Protein AF-A0A7W0U826-F1 (afdb_monomer)

Nearest PDB structures (foldseek):
  8brn-assembly1_C  TM=7.638E-01  e=1.922E-06  Phaseolus vulgaris
  1qhw-assembly1_A  TM=7.238E-01  e=4.971E-06  Rattus norvegicus
  1qfc-assembly1_A  TM=7.670E-01  e=2.929E-05  Rattus norvegicus
  7ov3-assembly1_A  TM=7.134E-01  e=6.265E-05  Sus scrofa
  2xmo-assembly2_B  TM=6.456E-01  e=5.399E-04  Listeria monocytogenes

Secondary structure (DSSP, 8-state):
--TTTTT------TGGGGSGGGHHHHHHHGGGG--TTT--EEEEETTEEEEE----TTTTT-SSTTSHHHHHHHHHHHHHTTTSEEEEE-SS-SS---SSS---GGGHHHHHHHHHTT--EEEE-SSSS-EE-S-B-TTS-B-TTSBEEEESS-----------

Radius of gyration: 15.29 Å; Cα contacts (8 Å, |Δi|>4): 324; chains: 1; bounding box: 44×39×39 Å

pLDDT: mean 87.85, std 13.75, range [33.75, 98.44]

Foldseek 3Di:
DDPCLVPDQDADDPVCVVDPLSVVVCVSNPCSLPDSLASWDWDDDDQEIETHHHLPQVSNVAQDPPGPRLVVLLVSLVVCLQGGAYEYEHAAACADPDDPPGHDVRNLSVQQSCFVSQHFEYEYEPRPDWDWDAFAHSVRDHDNSHYIYIYPDDDGDDDPNPDD

Structure (mmCIF, N/CA/C/O backbone):
data_AF-A0A7W0U826-F1
#
_entry.id   AF-A0A7W0U826-F1
#
loop_
_atom_site.group_PDB
_atom_site.id
_atom_site.type_symbol
_atom_site.label_atom_id
_atom_site.label_alt_id
_atom_site.label_comp_id
_atom_site.label_asym_id
_atom_site.label_entity_id
_atom_site.label_seq_id
_atom_site.pdbx_PDB_ins_code
_atom_site.Cartn_x
_atom_site.Cartn_y
_atom_site.Cartn_z
_atom_site.occupancy
_atom_site.B_iso_or_equiv
_atom_site.auth_seq_id
_atom_site.auth_comp_id
_atom_site.auth_asym_id
_atom_site.auth_atom_id
_atom_site.pdbx_PDB_model_num
ATOM 1 N N . MET A 1 1 ? 0.901 -26.536 -9.507 1.00 64.94 1 MET A N 1
ATOM 2 C CA . MET A 1 1 ? 0.534 -25.276 -8.808 1.00 64.94 1 MET A CA 1
ATOM 3 C C . MET A 1 1 ? 0.643 -25.512 -7.307 1.00 64.94 1 MET A C 1
ATOM 5 O O . MET A 1 1 ? 0.275 -26.595 -6.874 1.00 64.94 1 MET A O 1
ATOM 9 N N . GLY A 1 2 ? 1.187 -24.563 -6.537 1.00 79.12 2 GLY A N 1
ATOM 10 C CA . GLY A 1 2 ? 1.516 -24.778 -5.118 1.00 79.12 2 GLY A CA 1
ATOM 11 C C . GLY A 1 2 ? 0.296 -24.939 -4.198 1.00 79.12 2 GLY A C 1
ATOM 12 O O . GLY A 1 2 ? -0.714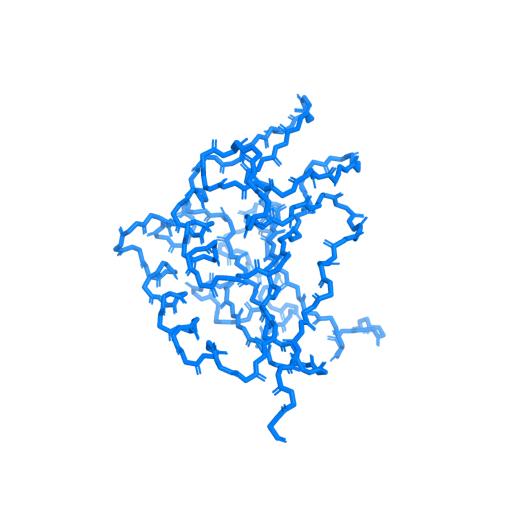 -24.260 -4.389 1.00 79.12 2 GLY A O 1
ATOM 13 N N . ARG A 1 3 ? 0.424 -25.794 -3.169 1.00 87.25 3 ARG A N 1
ATOM 14 C CA . ARG A 1 3 ? -0.639 -26.186 -2.213 1.00 87.25 3 ARG A CA 1
ATOM 15 C C . ARG A 1 3 ? -1.364 -25.007 -1.552 1.00 87.25 3 ARG A C 1
ATOM 17 O O . ARG A 1 3 ? -2.544 -25.112 -1.247 1.00 87.25 3 ARG A O 1
ATOM 24 N N . PHE A 1 4 ? -0.678 -23.883 -1.362 1.00 87.94 4 PHE A N 1
ATOM 25 C CA . PHE A 1 4 ? -1.198 -22.727 -0.627 1.00 87.94 4 PHE A CA 1
ATOM 26 C C . PHE A 1 4 ? -1.670 -21.571 -1.518 1.00 87.94 4 PHE A C 1
ATOM 28 O O . PHE A 1 4 ? -2.147 -20.557 -1.015 1.00 87.94 4 PHE A O 1
ATOM 35 N N . ARG A 1 5 ? -1.605 -21.711 -2.849 1.00 83.94 5 ARG A N 1
ATOM 36 C CA . ARG A 1 5 ? -1.921 -20.615 -3.785 1.00 83.94 5 ARG A CA 1
ATOM 37 C C . ARG A 1 5 ? -3.326 -20.031 -3.587 1.00 83.94 5 ARG A C 1
ATOM 39 O O . ARG A 1 5 ? -3.519 -18.837 -3.795 1.00 83.94 5 ARG A O 1
ATOM 46 N N . SER A 1 6 ? -4.301 -20.850 -3.190 1.00 87.75 6 SER A N 1
ATOM 47 C CA . SER A 1 6 ? -5.690 -20.430 -2.945 1.00 87.75 6 SER A CA 1
ATOM 48 C C . SER A 1 6 ? -5.867 -19.557 -1.699 1.00 87.75 6 SER A C 1
ATOM 50 O O . SER A 1 6 ? -6.877 -18.859 -1.592 1.00 87.75 6 SER A O 1
ATOM 52 N N . ILE A 1 7 ? -4.892 -19.541 -0.791 1.00 89.75 7 ILE A N 1
ATOM 53 C CA . ILE A 1 7 ? -4.907 -18.719 0.425 1.00 89.75 7 ILE A CA 1
ATOM 54 C C . ILE A 1 7 ? -3.845 -17.611 0.397 1.00 89.75 7 ILE A C 1
ATOM 56 O O . ILE A 1 7 ? -4.018 -16.599 1.062 1.00 89.75 7 ILE A O 1
ATOM 60 N N . THR A 1 8 ? -2.830 -17.695 -0.470 1.00 92.69 8 THR A N 1
ATOM 61 C CA . THR A 1 8 ? -1.800 -16.652 -0.624 1.00 92.69 8 THR A CA 1
ATOM 62 C C . THR A 1 8 ? -2.367 -15.339 -1.164 1.00 92.69 8 THR A C 1
ATOM 64 O O . THR A 1 8 ? -2.993 -15.324 -2.224 1.00 92.69 8 THR A O 1
ATOM 67 N N . ARG A 1 9 ? -2.126 -14.226 -0.475 1.00 94.88 9 ARG A N 1
ATOM 68 C CA . ARG A 1 9 ? -2.424 -12.863 -0.936 1.00 94.88 9 ARG A CA 1
ATOM 69 C C . ARG A 1 9 ? -1.083 -12.135 -1.099 1.00 94.88 9 ARG A C 1
ATOM 71 O O . ARG A 1 9 ? -0.517 -11.709 -0.101 1.00 94.88 9 ARG A O 1
ATOM 78 N N . PRO A 1 10 ? -0.492 -12.136 -2.307 1.00 96.25 10 PRO A N 1
ATOM 79 C CA . PRO A 1 10 ? 0.863 -11.637 -2.506 1.00 96.25 10 PRO A CA 1
ATOM 80 C C . PRO A 1 10 ? 0.880 -10.126 -2.752 1.00 96.25 10 PRO A C 1
ATOM 82 O O . PRO A 1 10 ? -0.103 -9.568 -3.233 1.00 96.25 10 PRO A O 1
ATOM 85 N N . THR A 1 11 ? 2.041 -9.508 -2.560 1.00 97.19 11 THR A N 1
ATOM 86 C CA . THR A 1 11 ? 2.354 -8.143 -3.009 1.00 97.19 11 THR A CA 1
ATOM 87 C C . THR A 1 11 ? 3.652 -8.181 -3.822 1.00 97.19 11 THR A C 1
ATOM 89 O O . THR A 1 11 ? 4.526 -8.972 -3.466 1.00 97.19 11 THR A O 1
ATOM 92 N N . PRO A 1 12 ? 3.795 -7.425 -4.925 1.00 97.25 12 PRO A N 1
ATOM 93 C CA . PRO A 1 12 ? 5.004 -7.488 -5.743 1.00 97.25 12 PRO A CA 1
ATOM 94 C C . PRO A 1 12 ? 6.157 -6.685 -5.119 1.00 97.25 12 PRO A C 1
ATOM 96 O O . PRO A 1 12 ? 5.957 -5.583 -4.600 1.00 97.25 12 PRO A O 1
ATOM 99 N N . GLY A 1 13 ? 7.367 -7.223 -5.213 1.00 96.31 13 GLY A N 1
ATOM 100 C CA . GLY A 1 13 ? 8.645 -6.578 -4.932 1.00 96.31 13 GLY A CA 1
ATOM 101 C C . GLY A 1 13 ? 9.392 -6.161 -6.191 1.00 96.31 13 GLY A C 1
ATOM 102 O O . GLY A 1 13 ? 8.837 -6.191 -7.288 1.00 96.31 13 GLY A O 1
ATOM 103 N N . ASN A 1 14 ? 10.631 -5.694 -6.031 1.00 95.88 14 ASN A N 1
ATOM 104 C CA . ASN A 1 14 ? 11.455 -5.235 -7.156 1.00 95.88 14 ASN A CA 1
ATOM 105 C C . ASN A 1 14 ? 11.847 -6.396 -8.081 1.00 95.88 14 ASN A C 1
ATOM 107 O O . ASN A 1 14 ? 11.815 -6.229 -9.297 1.00 95.88 14 ASN A O 1
ATOM 111 N N . HIS A 1 15 ? 12.126 -7.580 -7.527 1.00 96.62 15 HIS A N 1
ATOM 112 C CA . HIS A 1 15 ? 12.522 -8.753 -8.314 1.00 96.62 15 HIS A CA 1
ATOM 113 C C . HIS A 1 15 ? 11.426 -9.239 -9.269 1.00 96.62 15 HIS A C 1
ATOM 115 O O . HIS A 1 15 ? 11.721 -9.732 -10.354 1.00 96.62 15 HIS A O 1
ATOM 121 N N . GLU A 1 16 ? 10.145 -9.039 -8.942 1.00 95.88 16 GLU A N 1
ATOM 122 C CA . GLU A 1 16 ? 9.069 -9.332 -9.893 1.00 95.88 16 GLU A CA 1
ATOM 123 C C . GLU A 1 16 ? 9.186 -8.490 -11.175 1.00 95.88 16 GLU A C 1
ATOM 125 O O . GLU A 1 16 ? 8.893 -8.986 -12.268 1.00 95.88 16 GLU A O 1
ATOM 130 N N . TYR A 1 17 ? 9.638 -7.240 -11.052 1.00 96.44 17 TYR A N 1
ATOM 131 C CA . TYR A 1 17 ? 9.762 -6.275 -12.147 1.00 96.44 17 TYR A CA 1
ATOM 132 C C . TYR A 1 17 ? 11.086 -6.357 -12.919 1.00 96.44 17 TYR A C 1
ATOM 134 O O . TYR A 1 17 ? 11.226 -5.691 -13.942 1.00 96.44 17 TYR A O 1
ATOM 142 N N . GLU A 1 18 ? 12.002 -7.255 -12.545 1.00 95.69 18 GLU A N 1
ATOM 143 C CA . GLU A 1 18 ? 13.120 -7.661 -13.419 1.00 95.69 18 GLU A CA 1
ATOM 144 C C . GLU A 1 18 ? 12.619 -8.356 -14.698 1.00 95.69 18 GLU A C 1
ATOM 146 O O . GLU A 1 18 ? 13.343 -8.503 -15.682 1.00 95.69 18 GLU A O 1
ATOM 151 N N . THR A 1 19 ? 11.339 -8.744 -14.711 1.00 93.56 19 THR A N 1
ATOM 152 C CA . THR A 1 19 ? 10.604 -9.108 -15.920 1.00 93.56 19 THR A CA 1
ATOM 153 C C . THR A 1 19 ? 9.638 -7.998 -16.318 1.00 93.56 19 THR A C 1
ATOM 155 O O . THR A 1 19 ? 8.951 -7.424 -15.471 1.00 93.56 19 THR A O 1
ATOM 158 N N . SER A 1 20 ? 9.526 -7.732 -17.625 1.00 93.31 20 SER A N 1
AT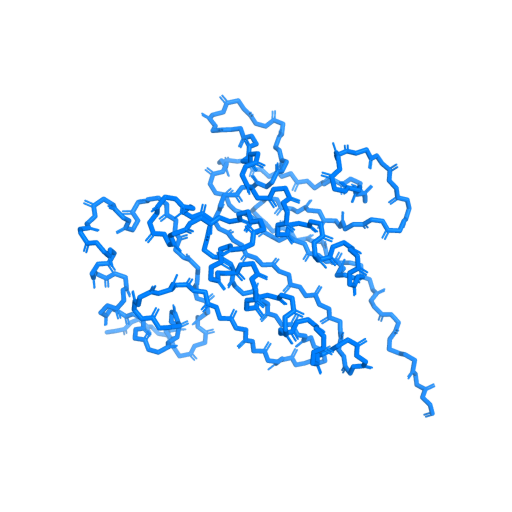OM 159 C CA . SER A 1 20 ? 8.651 -6.677 -18.153 1.00 93.31 20 SER A CA 1
ATOM 160 C C . SER A 1 20 ? 7.227 -6.785 -17.591 1.00 93.31 20 SER A C 1
ATOM 162 O O . SER A 1 20 ? 6.550 -7.810 -17.744 1.00 93.31 20 SER A O 1
ATOM 164 N N . GLY A 1 21 ? 6.797 -5.730 -16.893 1.00 92.56 21 GLY A N 1
ATOM 165 C CA . GLY A 1 21 ? 5.470 -5.624 -16.288 1.00 92.56 21 GLY A CA 1
ATOM 166 C C . GLY A 1 21 ? 5.148 -6.716 -15.266 1.00 92.56 21 GLY A C 1
ATOM 167 O O . GLY A 1 21 ? 3.974 -7.056 -15.108 1.00 92.56 21 GLY A O 1
ATOM 168 N N . ALA A 1 22 ? 6.160 -7.315 -14.630 1.00 96.19 22 ALA A N 1
ATOM 169 C CA . ALA A 1 22 ? 6.008 -8.431 -13.699 1.00 96.19 22 ALA A CA 1
ATOM 170 C C . ALA A 1 22 ? 5.171 -9.590 -14.275 1.00 96.19 22 ALA A C 1
ATOM 172 O O . ALA A 1 22 ? 4.316 -10.191 -13.611 1.00 96.19 22 ALA A O 1
ATOM 173 N N . ALA A 1 23 ? 5.379 -9.903 -15.560 1.00 95.12 23 ALA A N 1
ATOM 174 C CA . ALA A 1 23 ? 4.524 -10.817 -16.313 1.00 95.12 23 ALA A CA 1
ATOM 175 C C . ALA A 1 23 ? 4.381 -12.199 -15.652 1.00 95.12 23 ALA A C 1
ATOM 177 O O . ALA A 1 23 ? 3.275 -12.758 -15.638 1.00 95.12 23 ALA A O 1
ATOM 178 N N . GLY A 1 24 ? 5.474 -12.730 -15.090 1.00 94.75 24 GLY A N 1
ATOM 179 C CA . GLY A 1 24 ? 5.500 -14.010 -14.380 1.00 94.75 24 GLY A CA 1
ATOM 180 C C . GLY A 1 24 ? 4.630 -14.003 -13.122 1.00 94.75 24 GLY A C 1
ATOM 181 O O . GLY A 1 24 ? 3.773 -14.876 -12.968 1.00 94.75 24 GLY A O 1
ATOM 182 N N . TYR A 1 25 ? 4.779 -12.972 -12.288 1.00 95.38 25 TYR A N 1
ATOM 183 C CA . TYR A 1 25 ? 3.993 -12.754 -11.072 1.00 95.38 25 TYR A CA 1
ATOM 184 C C . TYR A 1 25 ? 2.491 -12.717 -11.367 1.00 95.38 25 TYR A C 1
ATOM 186 O O . TYR A 1 25 ? 1.717 -13.513 -10.826 1.00 95.38 25 TYR A O 1
ATOM 194 N N . PHE A 1 26 ? 2.071 -11.872 -12.311 1.00 95.75 26 PHE A N 1
ATOM 195 C CA . PHE A 1 26 ? 0.657 -11.745 -12.653 1.00 95.75 26 PHE A CA 1
ATOM 196 C C . PHE A 1 26 ? 0.094 -12.981 -13.360 1.00 95.75 26 PHE A C 1
ATOM 198 O O . PHE A 1 26 ? -1.089 -13.288 -13.216 1.00 95.75 26 PHE A O 1
ATOM 205 N N . ARG A 1 27 ? 0.904 -13.710 -14.140 1.00 94.81 27 ARG A N 1
ATOM 206 C CA . ARG A 1 27 ? 0.493 -14.995 -14.732 1.00 94.81 27 ARG A CA 1
ATOM 207 C C . ARG A 1 27 ? 0.277 -16.050 -13.647 1.00 94.81 27 ARG A C 1
ATOM 209 O O . ARG A 1 27 ? -0.696 -16.796 -13.714 1.00 94.81 27 ARG A O 1
ATOM 216 N N . TYR A 1 28 ? 1.155 -16.103 -12.649 1.00 93.94 28 TYR A N 1
ATOM 217 C CA . TYR A 1 28 ? 1.068 -17.095 -11.586 1.00 93.94 28 TYR A CA 1
ATOM 218 C C . TYR A 1 28 ? -0.055 -16.792 -10.591 1.00 93.94 28 TYR A C 1
ATOM 220 O O . TYR A 1 28 ? -0.830 -17.687 -10.264 1.00 93.94 28 TYR A O 1
ATOM 228 N N . PHE A 1 29 ? -0.208 -15.555 -10.120 1.00 94.44 29 PHE A N 1
ATOM 229 C CA . PHE A 1 29 ? -1.203 -15.222 -9.092 1.00 94.44 29 PHE A CA 1
ATOM 230 C C . PHE A 1 29 ? -2.564 -14.782 -9.648 1.00 94.44 29 PHE A C 1
ATOM 232 O O . PHE A 1 29 ? -3.569 -14.883 -8.940 1.00 94.44 29 PHE A O 1
ATOM 239 N N . GLY A 1 30 ? -2.635 -14.371 -10.917 1.00 93.19 30 GLY A N 1
ATOM 240 C CA . GLY A 1 30 ? -3.885 -13.968 -11.561 1.00 93.19 30 GLY A CA 1
ATOM 241 C C . GLY A 1 30 ? -4.591 -12.849 -10.793 1.00 93.19 30 GLY A C 1
ATOM 242 O O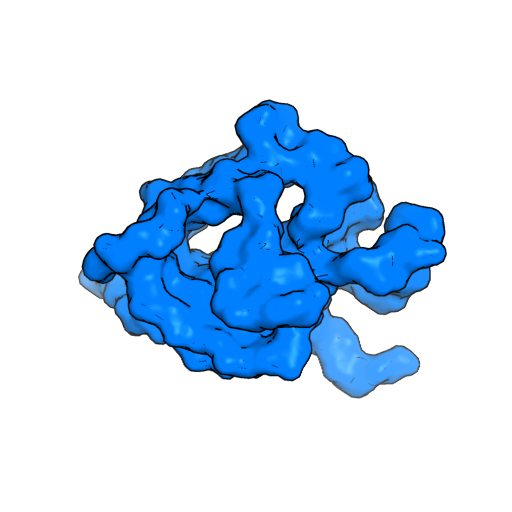 . GLY A 1 30 ? -3.955 -11.906 -10.330 1.00 93.19 30 GLY A O 1
ATOM 243 N N . SER A 1 31 ? -5.906 -12.979 -10.602 1.00 91.69 31 SER A N 1
ATOM 244 C CA . SER A 1 31 ? -6.728 -11.993 -9.881 1.00 91.69 31 SER A CA 1
ATOM 245 C C . SER A 1 31 ? -6.321 -11.774 -8.420 1.00 91.69 31 SER A C 1
ATOM 247 O O . SER A 1 31 ? -6.690 -10.761 -7.830 1.00 91.69 31 SER A O 1
ATOM 249 N N . ARG A 1 32 ? -5.539 -12.685 -7.824 1.00 92.56 32 ARG A N 1
ATOM 250 C CA . ARG A 1 32 ? -5.058 -12.550 -6.441 1.00 92.56 32 ARG A CA 1
ATOM 251 C C . ARG A 1 32 ? -3.972 -11.492 -6.282 1.00 92.56 32 ARG A C 1
ATOM 253 O O . ARG A 1 32 ? -3.762 -11.048 -5.168 1.00 92.56 32 ARG A O 1
ATOM 260 N N . ALA A 1 33 ? -3.318 -11.102 -7.373 1.00 94.00 33 ALA A N 1
ATOM 261 C CA . ALA A 1 33 ? -2.330 -10.028 -7.430 1.00 94.00 33 ALA A CA 1
ATOM 262 C C . ALA A 1 33 ? -2.960 -8.655 -7.761 1.00 94.00 33 ALA A C 1
ATOM 264 O O . ALA A 1 33 ? -2.264 -7.698 -8.096 1.00 94.00 33 ALA A O 1
ATOM 265 N N . GLY A 1 34 ? -4.294 -8.555 -7.735 1.00 91.69 34 GLY A N 1
ATOM 266 C CA . GLY A 1 34 ? -5.013 -7.397 -8.251 1.00 91.69 34 GLY A CA 1
ATOM 267 C C . GLY A 1 34 ? -4.984 -7.321 -9.782 1.00 91.69 34 GLY A C 1
ATOM 268 O O . GLY A 1 34 ? -4.710 -8.295 -10.483 1.00 91.69 34 GLY A O 1
ATOM 269 N N . SER A 1 35 ? -5.310 -6.144 -10.323 1.00 89.25 35 SER A N 1
ATOM 270 C CA . SER A 1 35 ? -5.238 -5.919 -11.774 1.00 89.25 35 SER A CA 1
ATOM 271 C C . SER A 1 35 ? -3.784 -5.927 -12.247 1.00 89.25 35 SER A C 1
ATOM 273 O O . SER A 1 35 ? -2.934 -5.300 -11.610 1.00 89.25 35 SER A O 1
ATOM 275 N N . ARG A 1 36 ? -3.524 -6.540 -13.412 1.00 83.94 36 ARG A N 1
ATOM 276 C CA . ARG A 1 36 ? -2.188 -6.617 -14.037 1.00 83.94 36 ARG A CA 1
ATOM 277 C C . ARG A 1 36 ? -1.539 -5.249 -14.262 1.00 83.94 36 ARG A C 1
ATOM 279 O O . ARG A 1 36 ? -0.326 -5.144 -14.248 1.00 83.94 36 ARG A O 1
ATOM 286 N N . SER A 1 37 ? -2.338 -4.199 -14.449 1.00 81.69 37 SER A N 1
ATOM 287 C CA . SER A 1 37 ? -1.852 -2.825 -14.648 1.00 81.69 37 SER A CA 1
ATOM 288 C C . SER A 1 37 ? -1.615 -2.047 -13.347 1.00 81.69 37 SER A C 1
ATOM 290 O O . SER A 1 37 ? -1.359 -0.846 -13.394 1.00 81.69 37 SER A O 1
ATOM 292 N N . ARG A 1 38 ? -1.783 -2.688 -12.181 1.00 91.62 38 ARG A N 1
ATOM 293 C CA . ARG A 1 38 ? -1.750 -2.031 -10.865 1.00 91.62 38 ARG A CA 1
ATOM 294 C C . ARG A 1 38 ? -0.881 -2.779 -9.854 1.00 91.62 38 ARG A C 1
ATOM 296 O O . ARG A 1 38 ? 0.026 -2.185 -9.287 1.00 91.62 38 ARG A O 1
ATOM 303 N N . GLY A 1 39 ? -1.142 -4.064 -9.610 1.00 94.94 39 GLY A N 1
ATOM 304 C CA . GLY A 1 39 ? -0.422 -4.831 -8.579 1.00 94.94 39 GLY A CA 1
ATOM 305 C C . GLY A 1 39 ? -0.735 -4.432 -7.131 1.00 94.94 39 GLY A C 1
ATOM 306 O O . GLY A 1 39 ? 0.024 -4.776 -6.238 1.00 94.94 39 GLY A O 1
ATOM 307 N N . TYR A 1 40 ? -1.826 -3.696 -6.903 1.00 97.94 40 TYR A N 1
ATOM 308 C CA . TYR A 1 40 ? -2.357 -3.342 -5.582 1.00 97.94 40 TYR A CA 1
ATOM 309 C C . TYR A 1 40 ? -3.858 -3.646 -5.521 1.00 97.94 40 TYR A C 1
ATOM 311 O O . TYR A 1 40 ? -4.560 -3.599 -6.545 1.00 97.94 40 TYR A O 1
ATOM 319 N N . TYR A 1 41 ? -4.336 -4.004 -4.331 1.00 98.00 41 TYR A N 1
ATOM 320 C CA . TYR A 1 41 ? -5.711 -4.429 -4.058 1.00 98.00 41 TYR A CA 1
ATOM 321 C C . TYR A 1 41 ? -5.988 -4.436 -2.550 1.00 98.00 41 TYR A C 1
ATOM 323 O O . TYR A 1 41 ? -5.068 -4.328 -1.744 1.00 98.00 41 TYR A O 1
ATOM 331 N N . SER A 1 42 ? -7.247 -4.619 -2.167 1.00 97.31 42 SER A N 1
ATOM 332 C CA . SER A 1 42 ? -7.648 -4.822 -0.776 1.00 97.31 42 SER A CA 1
ATOM 333 C C . SER A 1 42 ? -8.690 -5.932 -0.654 1.00 97.31 42 SER A C 1
ATOM 335 O O . SER A 1 42 ? -9.260 -6.387 -1.653 1.00 97.31 42 SER A O 1
ATOM 337 N N . PHE A 1 43 ? -8.877 -6.441 0.561 1.00 95.25 43 PHE A N 1
ATOM 338 C CA . PHE A 1 43 ? -9.877 -7.453 0.894 1.00 95.25 43 PHE A CA 1
ATOM 339 C C . PHE A 1 43 ? -10.189 -7.422 2.390 1.00 95.25 43 PHE A C 1
ATOM 341 O O . PHE A 1 43 ? -9.360 -6.991 3.186 1.00 95.25 43 PHE A O 1
ATOM 348 N N . ASN A 1 44 ? -11.359 -7.934 2.773 1.00 94.25 44 ASN A N 1
ATOM 349 C CA . ASN A 1 44 ? -11.743 -8.047 4.178 1.00 94.25 44 ASN A CA 1
ATOM 350 C C . ASN A 1 44 ? -11.590 -9.494 4.661 1.00 94.25 44 ASN A C 1
ATOM 352 O O . ASN A 1 44 ? -11.938 -10.433 3.939 1.00 94.25 44 ASN A O 1
ATOM 356 N N . PHE A 1 45 ? -11.074 -9.682 5.874 1.00 91.94 45 PHE A N 1
ATOM 357 C CA . PHE A 1 45 ? -10.926 -10.994 6.500 1.00 91.94 45 PHE A CA 1
ATOM 358 C C . PHE A 1 45 ? -10.925 -10.872 8.027 1.00 91.94 45 PHE A C 1
ATOM 360 O O . PHE A 1 45 ? -10.118 -10.138 8.583 1.00 91.94 45 PHE A O 1
ATOM 367 N N . GLY A 1 46 ? -11.819 -11.593 8.711 1.00 90.00 46 GLY A N 1
ATOM 368 C CA . GLY A 1 46 ? -11.808 -11.691 10.178 1.00 90.00 46 GLY A CA 1
ATOM 369 C C . GLY A 1 46 ? -11.895 -10.352 10.925 1.00 90.00 46 GLY A C 1
ATOM 370 O O . GLY A 1 46 ? -11.207 -10.184 11.924 1.00 90.00 46 GLY A O 1
ATOM 371 N N . GLY A 1 47 ? -12.682 -9.390 10.427 1.00 90.12 47 GLY A N 1
ATOM 372 C CA . GLY A 1 47 ? -12.795 -8.047 11.021 1.00 90.12 47 GLY A CA 1
ATOM 373 C C . GLY A 1 47 ? -11.680 -7.071 10.625 1.00 90.12 47 GLY A C 1
ATOM 374 O O . GLY A 1 47 ? -11.655 -5.945 11.115 1.00 90.12 47 GLY A O 1
ATOM 375 N N . TRP A 1 48 ? -10.782 -7.479 9.723 1.00 93.81 48 TRP A N 1
ATOM 376 C CA . TRP A 1 48 ? -9.736 -6.628 9.165 1.00 93.81 48 TRP A CA 1
ATOM 377 C C . TRP A 1 48 ? -10.035 -6.244 7.722 1.00 93.81 48 TRP A C 1
ATOM 379 O O . TRP A 1 48 ? -10.423 -7.089 6.916 1.00 93.81 48 TRP A O 1
ATOM 389 N N . HIS A 1 49 ? -9.776 -4.987 7.393 1.00 97.12 49 HIS A N 1
ATOM 390 C CA . HIS A 1 49 ? -9.573 -4.484 6.053 1.00 97.12 49 HIS A CA 1
ATOM 391 C C . HIS A 1 49 ? -8.076 -4.539 5.742 1.00 97.12 49 HIS A C 1
ATOM 393 O O . HIS A 1 49 ? -7.258 -3.883 6.383 1.00 97.12 49 HIS A O 1
ATOM 399 N N . ILE A 1 50 ? -7.697 -5.377 4.784 1.00 96.44 50 ILE A N 1
ATOM 400 C CA . ILE A 1 50 ? -6.301 -5.663 4.475 1.00 96.44 50 ILE A CA 1
ATOM 401 C C . ILE A 1 50 ? -5.964 -5.081 3.105 1.00 96.44 50 ILE A C 1
ATOM 403 O O . ILE A 1 50 ? -6.604 -5.412 2.107 1.00 96.44 50 ILE A O 1
ATOM 407 N N . VAL A 1 51 ? -4.923 -4.254 3.053 1.00 98.06 51 VAL A N 1
ATOM 408 C CA . VAL A 1 51 ? -4.499 -3.496 1.872 1.00 98.06 51 VAL A CA 1
ATOM 409 C C . VAL A 1 51 ? -3.119 -3.964 1.413 1.00 98.06 51 VAL A C 1
ATOM 411 O O . VAL A 1 51 ? -2.130 -3.816 2.123 1.00 98.06 51 VAL A O 1
ATOM 414 N N . SER A 1 52 ? -3.034 -4.488 0.192 1.00 98.25 52 SER A N 1
ATOM 415 C CA . SER A 1 52 ? -1.771 -4.749 -0.505 1.00 98.25 52 SER A CA 1
ATOM 416 C C . SER A 1 52 ? -1.398 -3.540 -1.352 1.00 98.25 52 SER A C 1
ATOM 418 O O . SER A 1 52 ? -2.134 -3.179 -2.277 1.00 98.25 52 SER A O 1
ATOM 420 N N . LEU A 1 53 ? -0.251 -2.928 -1.060 1.00 98.44 53 LEU A N 1
ATOM 421 C CA . LEU A 1 53 ? 0.298 -1.810 -1.824 1.00 98.44 53 LEU A CA 1
ATOM 422 C C . LEU A 1 53 ? 1.442 -2.269 -2.726 1.00 98.44 53 LEU A C 1
ATOM 424 O O . LEU A 1 53 ? 2.306 -3.043 -2.324 1.00 98.44 53 LEU A O 1
ATOM 428 N N . ASN A 1 54 ? 1.502 -1.707 -3.929 1.00 98.12 54 ASN A N 1
ATOM 429 C CA . ASN A 1 54 ? 2.638 -1.892 -4.815 1.00 98.12 54 ASN A CA 1
ATOM 430 C C . ASN A 1 54 ? 3.651 -0.778 -4.570 1.00 98.12 54 ASN A C 1
ATOM 432 O O . ASN A 1 54 ? 3.458 0.353 -5.031 1.00 98.12 54 ASN A O 1
ATOM 436 N N . SER A 1 55 ? 4.734 -1.082 -3.854 1.00 97.88 55 SER A N 1
ATOM 437 C CA . SER A 1 55 ? 5.755 -0.074 -3.587 1.00 97.88 55 SER A CA 1
ATOM 438 C C . SER A 1 55 ? 6.667 0.228 -4.767 1.00 97.88 55 SER A C 1
ATOM 440 O O . SER A 1 55 ? 7.421 1.185 -4.668 1.00 97.88 55 SER A O 1
ATOM 442 N N . ASN A 1 56 ? 6.608 -0.492 -5.891 1.00 97.19 56 ASN A N 1
ATOM 443 C CA . ASN A 1 56 ? 7.407 -0.202 -7.087 1.00 97.19 56 ASN A CA 1
ATOM 444 C C . ASN A 1 56 ? 6.884 1.054 -7.807 1.00 97.19 56 ASN A C 1
ATOM 446 O O . ASN A 1 56 ? 6.336 0.982 -8.899 1.00 97.19 56 ASN A O 1
ATOM 450 N N . CYS A 1 57 ? 7.020 2.227 -7.180 1.00 96.56 57 CYS A N 1
ATOM 451 C CA . CYS A 1 57 ? 6.325 3.456 -7.566 1.00 96.56 57 CYS A CA 1
ATOM 452 C C . CYS A 1 57 ? 6.566 3.872 -9.025 1.00 96.56 57 CYS A C 1
ATOM 454 O O . CYS A 1 57 ? 5.642 4.384 -9.653 1.00 96.56 57 CYS A O 1
ATOM 456 N N . GLY A 1 58 ? 7.759 3.628 -9.579 1.00 95.31 58 GLY A N 1
ATOM 457 C CA . GLY A 1 58 ? 8.052 3.876 -10.997 1.00 95.31 58 GLY A CA 1
ATOM 458 C C . GLY A 1 58 ? 7.198 3.031 -11.951 1.00 95.31 58 GLY A C 1
ATOM 459 O O . GLY A 1 58 ? 6.718 3.539 -12.958 1.00 95.31 58 GLY A O 1
ATOM 460 N N . GLU A 1 59 ? 6.903 1.789 -11.572 1.00 95.12 59 GLU A N 1
ATOM 461 C CA . GLU A 1 59 ? 6.177 0.801 -12.383 1.00 95.12 59 GLU A CA 1
ATOM 462 C C . GLU A 1 59 ? 4.660 1.032 -12.415 1.00 95.12 59 GLU A C 1
ATOM 464 O O . GLU A 1 59 ? 3.952 0.529 -13.286 1.00 95.12 59 GLU A O 1
ATOM 469 N N . VAL A 1 60 ? 4.129 1.788 -11.448 1.00 95.06 60 VAL A N 1
ATOM 470 C CA . VAL A 1 60 ? 2.676 1.957 -11.244 1.00 95.06 60 VAL A CA 1
ATOM 471 C C . VAL A 1 60 ? 2.187 3.396 -11.394 1.00 95.06 60 VAL A C 1
ATOM 473 O O . VAL A 1 60 ? 1.063 3.725 -10.998 1.00 95.06 60 VAL A O 1
ATOM 476 N N . GLY A 1 61 ? 3.009 4.265 -11.990 1.00 94.50 61 GLY A N 1
ATOM 477 C CA . GLY A 1 61 ? 2.667 5.672 -12.220 1.00 94.50 61 GLY A CA 1
ATOM 478 C C . GLY A 1 61 ? 2.699 6.528 -10.949 1.00 94.50 61 GLY A C 1
ATOM 479 O O . GLY A 1 61 ? 1.956 7.504 -10.835 1.00 94.50 61 GLY A O 1
ATOM 480 N N . GLY A 1 62 ? 3.537 6.145 -9.985 1.00 96.62 62 GLY A N 1
ATOM 481 C CA . GLY A 1 62 ? 3.820 6.873 -8.754 1.00 96.62 62 GLY A CA 1
ATOM 482 C C . GLY A 1 62 ? 3.068 6.378 -7.515 1.00 96.62 62 GLY A C 1
ATOM 483 O O . GLY A 1 62 ? 2.073 5.657 -7.587 1.00 96.62 62 GLY A O 1
ATOM 484 N N . CYS A 1 63 ? 3.548 6.837 -6.357 1.00 97.62 63 CYS A N 1
ATOM 485 C CA . CYS A 1 63 ? 2.932 6.630 -5.038 1.00 97.62 63 CYS A CA 1
ATOM 486 C C . CYS A 1 63 ? 2.524 7.951 -4.354 1.00 97.62 63 CYS A C 1
ATOM 488 O O . CYS A 1 63 ? 1.939 7.950 -3.272 1.00 97.62 63 CYS A O 1
ATOM 490 N N . GLY A 1 64 ? 2.837 9.094 -4.971 1.00 97.06 64 GLY A N 1
ATOM 491 C CA . GLY A 1 64 ? 2.516 10.417 -4.441 1.00 97.06 64 GLY A CA 1
ATOM 492 C C . GLY A 1 64 ? 1.064 10.847 -4.692 1.00 97.06 64 GLY A C 1
ATOM 493 O O . GLY A 1 64 ? 0.312 10.138 -5.376 1.00 97.06 64 GLY A O 1
ATOM 494 N N . PRO A 1 65 ? 0.672 12.029 -4.180 1.00 97.44 65 PRO A N 1
ATOM 495 C CA . PRO A 1 65 ? -0.628 12.630 -4.442 1.00 97.44 65 PRO A CA 1
ATOM 496 C C . PRO A 1 65 ? -0.892 12.720 -5.946 1.00 97.44 65 PRO A C 1
ATOM 498 O O . PRO A 1 65 ? 0.000 13.035 -6.728 1.00 97.44 65 PRO A O 1
ATOM 501 N N . GLY A 1 66 ? -2.112 12.390 -6.366 1.00 95.62 66 GLY A N 1
ATOM 502 C CA . GLY A 1 66 ? -2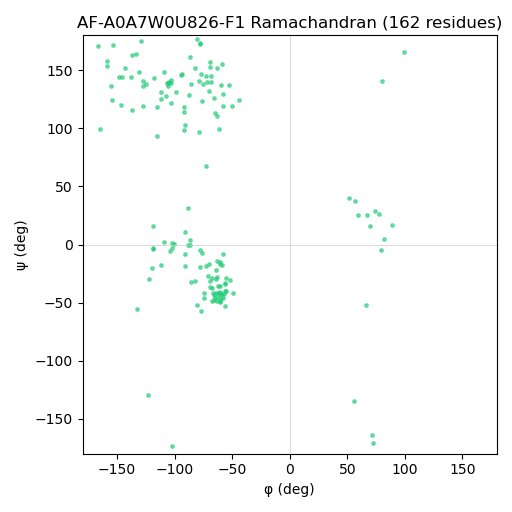.481 12.373 -7.785 1.00 95.62 66 GLY A CA 1
ATOM 503 C C . GLY A 1 66 ? -2.024 11.132 -8.570 1.00 95.62 66 GLY A C 1
ATOM 504 O O . GLY A 1 66 ? -2.438 10.965 -9.719 1.00 95.62 66 GLY A O 1
ATOM 505 N N . SER A 1 67 ? -1.262 10.208 -7.980 1.00 97.75 67 SER A N 1
ATOM 506 C CA . SER A 1 67 ? -1.066 8.887 -8.591 1.00 97.75 67 SER A CA 1
ATOM 507 C C . SER A 1 67 ? -2.358 8.060 -8.552 1.00 97.75 67 SER A C 1
ATOM 509 O O . SER A 1 67 ? -3.253 8.287 -7.726 1.00 97.75 67 SER A O 1
ATOM 511 N N . ARG A 1 68 ? -2.476 7.076 -9.455 1.00 97.69 68 ARG A N 1
ATOM 512 C CA . ARG A 1 68 ? -3.637 6.166 -9.485 1.00 97.69 68 ARG A CA 1
ATOM 513 C C . ARG A 1 68 ? -3.761 5.378 -8.180 1.00 97.69 68 ARG A C 1
ATOM 515 O O . ARG A 1 68 ? -4.863 5.290 -7.649 1.00 97.69 68 ARG A O 1
ATOM 522 N N . GLN A 1 69 ? -2.640 4.880 -7.656 1.00 98.00 69 GLN A N 1
ATOM 523 C CA . GLN A 1 69 ? -2.598 4.129 -6.402 1.00 98.00 69 GLN A CA 1
ATOM 524 C C . GLN A 1 69 ? -3.004 4.996 -5.206 1.00 98.00 69 GLN A C 1
ATOM 526 O O . GLN A 1 69 ? -3.849 4.581 -4.424 1.00 98.00 69 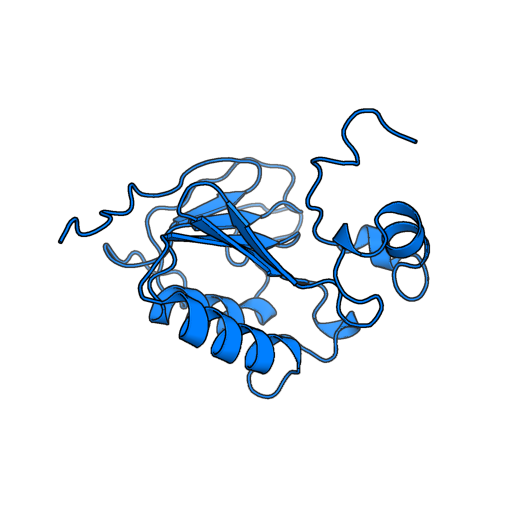GLN A O 1
ATOM 531 N N . HIS A 1 70 ? -2.485 6.223 -5.097 1.00 98.44 70 HIS A N 1
ATOM 532 C CA . HIS A 1 70 ? -2.836 7.123 -3.995 1.00 98.44 70 HIS A CA 1
ATOM 533 C C . HIS A 1 70 ? -4.326 7.490 -3.986 1.00 98.44 70 HIS A C 1
ATOM 535 O O . HIS A 1 70 ? -4.966 7.460 -2.939 1.00 98.44 70 HIS A O 1
ATOM 541 N N . ARG A 1 71 ? -4.907 7.835 -5.147 1.00 98.44 71 ARG A N 1
ATOM 542 C CA . ARG A 1 71 ? -6.352 8.124 -5.235 1.00 98.44 71 ARG A CA 1
ATOM 543 C C . ARG A 1 71 ? -7.202 6.902 -4.907 1.00 98.44 71 ARG A C 1
ATOM 545 O O . ARG A 1 71 ? -8.216 7.038 -4.231 1.00 98.44 71 ARG A O 1
ATOM 552 N N . TRP A 1 72 ? -6.794 5.733 -5.399 1.00 98.25 72 TRP A N 1
ATOM 553 C CA . TRP A 1 72 ? -7.469 4.477 -5.096 1.00 98.25 72 TRP A CA 1
ATOM 554 C C . TRP A 1 72 ? -7.445 4.192 -3.592 1.00 98.25 72 TRP A C 1
ATOM 556 O O . TRP A 1 72 ? -8.507 3.973 -3.024 1.00 98.25 72 TRP A O 1
ATOM 566 N N . LEU A 1 73 ? -6.278 4.293 -2.950 1.00 98.38 73 LEU A N 1
ATOM 567 C CA . LEU A 1 73 ? -6.121 4.046 -1.518 1.00 98.38 73 LEU A CA 1
ATOM 568 C C . LEU A 1 73 ? -6.998 4.985 -0.682 1.00 98.38 73 LEU A C 1
ATOM 570 O O . LEU A 1 73 ? -7.705 4.530 0.206 1.00 98.38 73 LEU A O 1
ATOM 574 N N . ALA A 1 74 ? -7.014 6.283 -0.996 1.00 98.25 74 ALA A N 1
ATOM 575 C CA . ALA A 1 74 ? -7.862 7.239 -0.282 1.00 98.25 74 ALA A CA 1
ATOM 576 C C . ALA A 1 74 ? -9.357 6.871 -0.370 1.00 98.25 74 ALA A C 1
ATOM 578 O O . ALA A 1 74 ? -10.077 6.930 0.626 1.00 98.25 74 ALA A O 1
ATOM 579 N N . ALA A 1 75 ? -9.826 6.465 -1.554 1.00 98.12 75 ALA A N 1
ATOM 580 C CA . ALA A 1 75 ? -11.210 6.038 -1.746 1.00 98.12 75 ALA A CA 1
ATOM 581 C C . ALA A 1 75 ? -11.518 4.702 -1.050 1.00 98.12 75 ALA A C 1
ATOM 583 O O . ALA A 1 75 ? -12.625 4.522 -0.544 1.00 98.12 75 ALA A O 1
ATOM 584 N N . ASP A 1 76 ? -10.560 3.778 -1.033 1.00 97.56 76 ASP A N 1
ATOM 585 C CA . ASP A 1 76 ? -10.682 2.466 -0.400 1.00 97.56 76 ASP A CA 1
ATOM 586 C C . ASP A 1 76 ? -10.771 2.584 1.127 1.00 97.56 76 ASP A C 1
ATOM 588 O O . ASP A 1 76 ? -11.726 2.092 1.727 1.00 97.56 76 ASP A O 1
ATOM 592 N N . LEU A 1 77 ? -9.866 3.356 1.737 1.00 96.25 77 LEU A N 1
ATOM 593 C CA . LEU A 1 77 ? -9.871 3.638 3.174 1.00 96.25 77 LEU A CA 1
ATOM 594 C C . LEU A 1 77 ? -11.139 4.381 3.596 1.00 96.25 77 LEU A C 1
ATOM 596 O O . LEU A 1 77 ? -11.769 4.019 4.587 1.00 96.25 77 LEU A O 1
ATOM 600 N N . TYR A 1 78 ? -11.588 5.366 2.807 1.00 95.12 78 TYR A N 1
ATOM 601 C CA . TYR A 1 78 ? -12.849 6.055 3.084 1.00 95.12 78 TYR A CA 1
ATOM 602 C C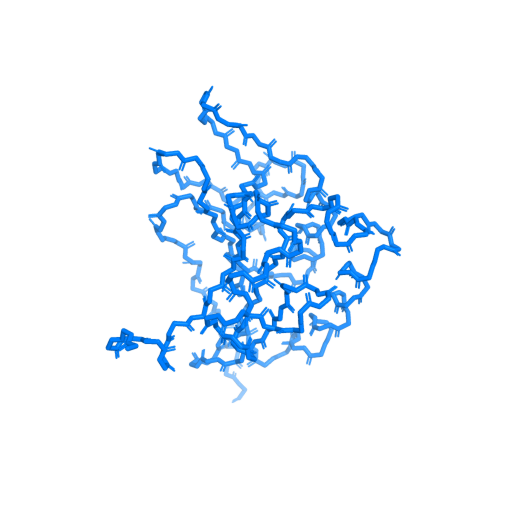 . TYR A 1 78 ? -14.025 5.074 3.163 1.00 95.12 78 TYR A C 1
ATOM 604 O O . TYR A 1 78 ? -14.878 5.230 4.034 1.00 95.12 78 TYR A O 1
ATOM 612 N N . ARG A 1 79 ? -14.082 4.062 2.292 1.00 94.62 79 ARG A N 1
ATOM 613 C CA . ARG A 1 79 ? -15.180 3.082 2.265 1.00 94.62 79 ARG A CA 1
ATOM 614 C C . ARG A 1 79 ? -15.175 2.121 3.452 1.00 94.62 79 ARG A C 1
ATOM 616 O O . ARG A 1 79 ? -16.249 1.664 3.817 1.00 94.62 79 ARG A O 1
ATOM 623 N N . HIS A 1 80 ? -14.018 1.850 4.053 1.00 91.88 80 HIS A N 1
ATOM 624 C CA . HIS A 1 80 ? -13.870 0.831 5.101 1.00 91.88 80 HIS A CA 1
ATOM 625 C C . HIS A 1 80 ? -13.614 1.403 6.506 1.00 91.88 80 HIS A C 1
ATOM 627 O O . HIS A 1 80 ? -13.497 0.647 7.464 1.00 91.88 80 HIS A O 1
ATOM 633 N N . ARG A 1 81 ? -13.599 2.735 6.656 1.00 80.31 81 ARG A N 1
ATOM 634 C CA . ARG A 1 81 ? -13.233 3.466 7.888 1.00 80.31 81 ARG A CA 1
ATOM 635 C C . ARG A 1 81 ? -14.047 3.167 9.161 1.00 80.31 81 ARG A C 1
ATOM 637 O O . ARG A 1 81 ? -13.744 3.750 10.196 1.00 80.31 81 ARG A O 1
ATOM 644 N N . ARG A 1 82 ? -15.143 2.405 9.088 1.00 74.31 82 ARG A N 1
ATOM 645 C CA . ARG A 1 82 ? -16.096 2.217 10.208 1.00 74.31 82 ARG A CA 1
ATOM 646 C C . ARG A 1 82 ? -16.256 0.773 10.666 1.00 74.31 82 ARG A C 1
ATOM 648 O O . ARG A 1 82 ? -16.667 0.572 11.802 1.00 74.31 82 ARG A O 1
ATOM 655 N N . ASP A 1 83 ? -15.898 -0.195 9.827 1.00 71.25 83 ASP A N 1
ATOM 656 C CA . ASP A 1 83 ? -16.368 -1.576 9.995 1.00 71.25 83 ASP A CA 1
ATOM 657 C C . ASP A 1 83 ? -15.230 -2.579 10.217 1.00 71.25 83 ASP A C 1
ATOM 659 O O . ASP A 1 83 ? -15.480 -3.772 10.390 1.00 71.25 83 ASP A O 1
ATOM 663 N N . ALA A 1 84 ? -13.974 -2.122 10.180 1.00 81.25 84 ALA A N 1
ATOM 664 C CA . ALA A 1 84 ? -12.821 -2.996 10.290 1.00 81.25 84 ALA A CA 1
ATOM 665 C C . ALA A 1 84 ? -11.551 -2.261 10.727 1.00 81.25 84 ALA A C 1
ATOM 667 O O . ALA A 1 84 ? -11.342 -1.086 10.429 1.00 81.25 84 ALA A O 1
ATOM 668 N N . CYS A 1 85 ? -10.669 -3.022 11.358 1.00 92.94 85 CYS A N 1
ATOM 669 C CA . CYS A 1 85 ? -9.285 -2.644 11.610 1.00 92.94 85 CYS A CA 1
ATOM 670 C C . CYS A 1 85 ? -8.517 -2.681 10.283 1.00 92.94 85 CYS A C 1
ATOM 672 O O . CYS A 1 85 ? -8.738 -3.582 9.478 1.00 92.94 85 CYS A O 1
ATOM 674 N N . THR A 1 86 ? -7.623 -1.742 10.014 1.00 94.81 86 THR A N 1
ATOM 675 C CA . THR A 1 86 ? -6.845 -1.676 8.775 1.00 94.81 86 THR A CA 1
ATOM 676 C C . THR A 1 86 ? -5.396 -2.144 8.942 1.00 94.81 86 THR A C 1
ATOM 678 O O . THR A 1 86 ? -4.589 -1.550 9.656 1.00 94.81 86 THR A O 1
ATOM 681 N N . LEU A 1 87 ? -5.019 -3.162 8.167 1.00 95.06 87 LEU A N 1
ATOM 682 C CA . LEU A 1 87 ? -3.627 -3.571 7.978 1.00 95.06 87 LEU A CA 1
ATOM 683 C C . LEU A 1 87 ? -3.202 -3.281 6.542 1.00 95.06 87 LEU A C 1
ATOM 685 O O . LEU A 1 87 ? -3.870 -3.696 5.599 1.00 95.06 87 LEU A O 1
ATOM 689 N N . ALA A 1 88 ? -2.054 -2.637 6.362 1.00 97.00 88 ALA A N 1
ATOM 690 C CA . ALA A 1 88 ? -1.418 -2.515 5.057 1.00 97.00 88 ALA A CA 1
ATOM 691 C C . ALA A 1 88 ? -0.152 -3.370 4.984 1.00 97.00 88 ALA A C 1
ATOM 693 O O . ALA A 1 88 ? 0.552 -3.549 5.975 1.00 97.00 88 ALA A O 1
ATOM 694 N N . TYR A 1 89 ? 0.163 -3.886 3.802 1.00 97.06 89 TYR A N 1
ATOM 695 C CA . TYR A 1 89 ? 1.426 -4.565 3.556 1.00 97.06 89 TYR A CA 1
ATOM 696 C C . TYR A 1 89 ? 1.968 -4.278 2.158 1.00 97.06 89 TYR A C 1
ATOM 698 O O . TYR A 1 89 ? 1.226 -3.992 1.215 1.00 97.06 89 TYR A O 1
ATOM 706 N N . THR A 1 90 ? 3.289 -4.331 2.038 1.00 97.31 90 THR A N 1
ATOM 707 C CA . THR A 1 90 ? 4.038 -4.006 0.823 1.00 97.31 90 THR A CA 1
ATOM 708 C C . THR A 1 90 ? 5.372 -4.755 0.808 1.00 97.31 90 THR A C 1
ATOM 710 O O . THR A 1 90 ? 5.756 -5.359 1.803 1.00 97.31 90 THR A O 1
ATOM 713 N N . HIS A 1 91 ? 6.110 -4.704 -0.300 1.00 96.81 91 HIS A N 1
ATOM 714 C CA . HIS A 1 91 ? 7.467 -5.242 -0.330 1.00 96.81 91 HIS A CA 1
ATOM 715 C C . HIS A 1 91 ? 8.472 -4.311 0.358 1.00 96.81 91 HIS A C 1
ATOM 717 O O . HIS A 1 91 ? 9.117 -4.717 1.310 1.00 96.81 91 HIS A O 1
ATOM 723 N N . HIS A 1 92 ? 8.580 -3.054 -0.079 1.00 96.00 92 HIS A N 1
ATOM 724 C CA . HIS A 1 92 ? 9.609 -2.135 0.434 1.00 96.00 92 HIS A CA 1
ATOM 725 C C . HIS A 1 92 ? 9.156 -1.412 1.716 1.00 96.00 92 HIS A C 1
ATOM 727 O O . HIS A 1 92 ? 8.023 -0.918 1.739 1.00 96.00 92 HIS A O 1
ATOM 733 N N . PRO A 1 93 ? 10.020 -1.260 2.733 1.00 93.88 93 PRO A N 1
ATOM 734 C CA . PRO A 1 93 ? 9.683 -0.594 3.988 1.00 93.88 93 PRO A CA 1
ATOM 735 C C . PRO A 1 93 ? 9.557 0.919 3.816 1.00 93.88 93 PRO A C 1
ATOM 737 O O . PRO A 1 93 ? 10.316 1.538 3.072 1.00 93.88 93 PRO A O 1
ATOM 740 N N . ARG A 1 94 ? 8.638 1.565 4.544 1.00 93.50 94 ARG A N 1
ATOM 741 C CA . ARG A 1 94 ? 8.615 3.039 4.611 1.00 93.50 94 ARG A CA 1
ATOM 742 C C . ARG A 1 94 ? 9.751 3.555 5.492 1.00 93.50 94 ARG A C 1
ATOM 744 O O . ARG A 1 94 ? 10.366 4.566 5.137 1.00 93.50 94 ARG A O 1
ATOM 751 N N . PHE A 1 95 ? 9.988 2.883 6.614 1.00 91.88 95 PHE A N 1
ATOM 752 C CA . PHE A 1 95 ? 11.084 3.128 7.548 1.00 91.88 95 PHE A CA 1
ATOM 753 C C . PHE A 1 95 ? 11.892 1.847 7.757 1.00 91.88 95 PHE A C 1
ATOM 755 O O . PHE A 1 95 ? 11.304 0.779 7.873 1.00 91.88 95 PHE A O 1
ATOM 762 N N . SER A 1 96 ? 13.211 1.960 7.801 1.00 90.25 96 SER A N 1
ATOM 763 C CA . SER A 1 96 ? 14.148 0.867 8.074 1.00 90.25 96 SER A CA 1
ATOM 764 C C . SER A 1 96 ? 15.367 1.434 8.800 1.00 90.25 96 SER A C 1
ATOM 766 O O . SER A 1 96 ? 15.760 2.570 8.493 1.00 90.25 96 SER A O 1
ATOM 768 N N . SER A 1 97 ? 15.937 0.677 9.741 1.00 86.75 97 SER A N 1
ATOM 769 C CA . SER A 1 97 ? 17.289 0.904 10.276 1.00 86.75 97 SER A CA 1
ATOM 770 C C . SER A 1 97 ? 18.355 -0.027 9.683 1.00 86.75 97 SER A C 1
ATOM 772 O O . SER A 1 97 ? 19.532 0.116 10.026 1.00 86.75 97 SER A O 1
ATOM 774 N N . GLY A 1 98 ? 17.966 -0.908 8.760 1.00 81.75 98 GLY A N 1
ATOM 775 C CA . GLY A 1 98 ? 18.852 -1.743 7.965 1.00 81.75 98 GLY A CA 1
ATOM 776 C C . GLY A 1 98 ? 19.774 -0.934 7.048 1.00 81.75 98 GLY A C 1
AT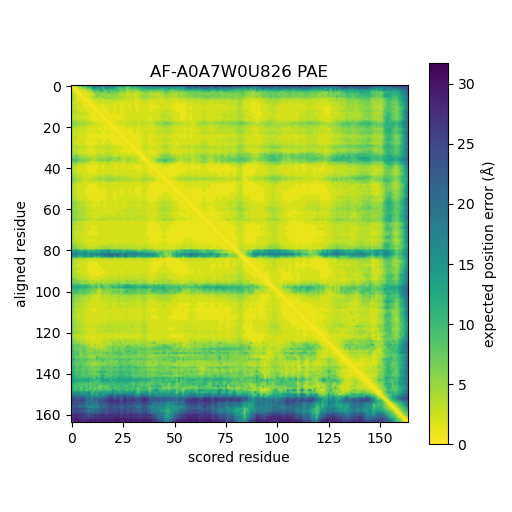OM 777 O O . GLY A 1 98 ? 19.470 0.182 6.616 1.00 81.75 98 GLY A O 1
ATOM 778 N N . ASN A 1 99 ? 20.939 -1.517 6.761 1.00 82.25 99 ASN A N 1
ATOM 779 C CA . ASN A 1 99 ? 21.978 -0.904 5.928 1.00 82.25 99 ASN A CA 1
ATOM 780 C C . ASN A 1 99 ? 22.043 -1.498 4.511 1.00 82.25 99 ASN A C 1
ATOM 782 O O . ASN A 1 99 ? 22.833 -1.014 3.702 1.00 82.25 99 ASN A O 1
ATOM 786 N N . GLU A 1 100 ? 21.269 -2.550 4.215 1.00 82.50 100 GLU A N 1
ATOM 787 C CA . GLU A 1 100 ? 21.304 -3.224 2.912 1.00 82.50 100 GLU A CA 1
ATOM 788 C C . GLU A 1 100 ? 20.486 -2.452 1.871 1.00 82.50 100 GLU A C 1
ATOM 790 O O . GLU A 1 100 ? 21.016 -2.098 0.814 1.00 82.50 100 GLU A O 1
ATOM 795 N N . HIS A 1 101 ? 19.226 -2.128 2.183 1.00 84.81 101 HIS A N 1
ATOM 796 C CA . HIS A 1 101 ? 18.323 -1.480 1.227 1.00 84.81 101 HIS A CA 1
ATOM 797 C C . HIS A 1 101 ? 17.744 -0.130 1.689 1.00 84.81 101 HIS A C 1
ATOM 799 O O . HIS A 1 101 ? 17.493 0.760 0.872 1.00 84.81 101 HIS A O 1
ATOM 805 N N . GLY A 1 102 ? 17.565 0.067 2.988 1.00 88.12 102 GLY A N 1
ATOM 806 C CA . GLY A 1 102 ? 17.086 1.279 3.639 1.00 88.12 102 GLY A CA 1
ATOM 807 C C . GLY A 1 102 ? 15.593 1.602 3.475 1.00 88.12 102 GLY A C 1
ATOM 808 O O . GLY A 1 102 ? 14.756 0.845 2.984 1.00 88.12 102 GLY A O 1
ATOM 809 N N . SER A 1 103 ? 15.239 2.811 3.922 1.00 91.75 103 SER A N 1
ATOM 810 C CA . SER A 1 103 ? 13.870 3.349 3.900 1.00 91.75 103 SER A CA 1
ATOM 811 C C . SER A 1 103 ? 13.404 3.792 2.502 1.00 91.75 103 SER A C 1
ATOM 813 O O . SER A 1 103 ? 14.092 4.553 1.821 1.00 91.75 103 SER A O 1
ATOM 815 N N . ARG A 1 104 ? 12.152 3.485 2.131 1.00 93.75 104 ARG A N 1
ATOM 816 C CA . ARG A 1 104 ? 11.507 3.950 0.886 1.00 93.75 104 ARG A CA 1
ATOM 817 C C . ARG A 1 104 ? 10.733 5.261 1.085 1.00 93.75 104 ARG A C 1
ATOM 819 O O . ARG A 1 104 ? 9.577 5.279 1.522 1.00 93.75 104 ARG A O 1
ATOM 826 N N . ARG A 1 105 ? 11.341 6.398 0.732 1.00 94.00 105 ARG A N 1
ATOM 827 C CA . ARG A 1 105 ? 10.760 7.744 0.953 1.00 94.00 105 ARG A CA 1
ATOM 828 C C . ARG A 1 105 ? 9.515 8.020 0.106 1.00 94.00 105 ARG A C 1
ATOM 830 O O . ARG A 1 105 ? 8.641 8.776 0.531 1.00 94.00 105 ARG A O 1
ATOM 837 N N . GLU A 1 106 ? 9.405 7.409 -1.066 1.00 95.19 106 GLU A N 1
ATOM 838 C CA . GLU A 1 106 ? 8.302 7.589 -2.017 1.00 95.19 106 GLU A CA 1
ATOM 839 C C . GLU A 1 106 ? 6.959 7.101 -1.456 1.00 95.19 106 GLU A C 1
ATOM 841 O O . GLU A 1 106 ? 5.903 7.579 -1.875 1.00 95.19 106 GLU A O 1
ATOM 846 N N . LEU A 1 107 ? 6.988 6.216 -0.452 1.00 96.31 107 LEU A N 1
ATOM 847 C CA . LEU A 1 107 ? 5.792 5.720 0.232 1.00 96.31 107 LEU A CA 1
ATOM 848 C C . LEU A 1 107 ? 5.211 6.711 1.242 1.00 96.31 107 LEU A C 1
ATOM 850 O O . LEU A 1 107 ? 4.142 6.455 1.788 1.00 96.31 107 LEU A O 1
ATOM 854 N N . ARG A 1 108 ? 5.866 7.854 1.491 1.00 95.50 108 ARG A N 1
ATOM 855 C CA . ARG A 1 108 ? 5.453 8.835 2.509 1.00 95.50 108 ARG A CA 1
ATOM 856 C C . ARG A 1 108 ? 3.977 9.217 2.436 1.00 95.50 108 ARG A C 1
ATOM 858 O O . ARG A 1 108 ? 3.345 9.344 3.477 1.00 95.50 108 ARG A O 1
ATOM 865 N N . TYR A 1 109 ? 3.429 9.411 1.239 1.00 96.88 109 TYR A N 1
ATOM 866 C CA . TYR A 1 109 ? 2.038 9.848 1.094 1.00 96.88 109 TYR A CA 1
ATOM 867 C C . TYR A 1 109 ? 1.026 8.702 1.187 1.00 96.88 109 TYR A C 1
ATOM 869 O O . TYR A 1 109 ? -0.058 8.912 1.719 1.00 96.88 109 TYR A O 1
ATOM 877 N N . LEU A 1 110 ? 1.387 7.487 0.761 1.00 97.88 110 LEU A N 1
ATOM 878 C CA . LEU A 1 110 ? 0.562 6.301 1.020 1.00 97.88 110 LEU A CA 1
ATOM 879 C C . LEU A 1 110 ? 0.515 5.994 2.519 1.00 97.88 110 LEU A C 1
ATOM 881 O O . LEU A 1 110 ? -0.559 5.769 3.065 1.00 97.88 110 LEU A O 1
ATOM 885 N N . TRP A 1 111 ? 1.665 6.077 3.194 1.00 95.19 111 TRP A N 1
ATOM 886 C CA . TRP A 1 111 ? 1.739 5.970 4.648 1.00 95.19 111 TRP A CA 1
ATOM 887 C C . TRP A 1 111 ? 0.881 7.031 5.328 1.00 95.19 111 TRP A C 1
ATOM 889 O O . TRP A 1 111 ? 0.122 6.710 6.231 1.00 95.19 111 TRP A O 1
ATOM 899 N N . LYS A 1 112 ? 0.968 8.293 4.887 1.00 95.50 112 LYS A N 1
ATOM 900 C CA . LYS A 1 112 ? 0.152 9.370 5.452 1.00 95.50 112 LYS A CA 1
ATOM 901 C C . LYS A 1 112 ? -1.347 9.073 5.356 1.00 95.50 112 LYS A C 1
ATOM 903 O O . LYS A 1 112 ? -2.046 9.303 6.329 1.00 95.50 112 LYS A O 1
ATOM 908 N N . LEU A 1 113 ? -1.835 8.548 4.228 1.00 96.56 113 LEU A N 1
ATOM 909 C CA . LEU A 1 113 ? -3.248 8.167 4.099 1.00 96.56 113 LEU A CA 1
ATOM 910 C C . LEU A 1 113 ? -3.656 7.086 5.105 1.00 96.56 113 LEU A C 1
ATOM 912 O O . LEU A 1 113 ? -4.743 7.168 5.668 1.00 96.56 113 LEU A O 1
ATOM 916 N N . LEU A 1 114 ? -2.793 6.093 5.323 1.00 95.38 114 LEU A N 1
ATOM 917 C CA . LEU A 1 114 ? -3.022 5.024 6.296 1.00 95.38 114 LEU A CA 1
ATOM 918 C C . LEU A 1 114 ? -3.031 5.563 7.732 1.00 95.38 114 LEU A C 1
ATOM 920 O O . LEU A 1 114 ? -3.969 5.287 8.471 1.00 95.38 114 LEU A O 1
ATOM 924 N N . ASP A 1 115 ? -2.036 6.377 8.089 1.00 91.19 115 ASP A N 1
ATOM 925 C CA . ASP A 1 115 ? -1.903 7.028 9.401 1.00 91.19 115 ASP A CA 1
ATOM 926 C C . ASP A 1 115 ? -3.107 7.942 9.696 1.00 91.19 115 ASP A C 1
ATOM 928 O O . ASP A 1 115 ? -3.761 7.801 10.727 1.00 91.19 115 ASP A O 1
ATOM 932 N N . ASP A 1 116 ? -3.484 8.806 8.745 1.00 92.25 116 ASP A N 1
ATOM 933 C CA . ASP A 1 116 ? -4.651 9.694 8.860 1.00 92.25 116 ASP A CA 1
ATOM 934 C C . ASP A 1 116 ? -5.978 8.913 8.955 1.00 92.25 116 ASP A C 1
ATOM 936 O O . ASP A 1 116 ? -6.943 9.405 9.542 1.00 92.25 116 ASP A O 1
ATOM 940 N N . SER A 1 117 ? -6.039 7.708 8.375 1.00 91.19 117 SER A N 1
ATOM 941 C CA . SER A 1 117 ? -7.217 6.827 8.430 1.00 91.19 117 SER A CA 1
ATOM 942 C C . SER A 1 117 ? -7.222 5.902 9.650 1.00 91.19 117 SER A C 1
ATOM 944 O O . SER A 1 117 ? -8.167 5.134 9.810 1.00 91.19 117 SER A O 1
ATOM 946 N N . GLY A 1 118 ? -6.200 5.975 10.508 1.00 89.56 118 GLY A N 1
ATOM 947 C CA . GLY A 1 118 ? -6.111 5.186 11.734 1.00 89.56 118 GLY A CA 1
ATOM 948 C C . GLY A 1 118 ? -5.704 3.725 11.534 1.00 89.56 118 GLY A C 1
ATOM 949 O O . GLY A 1 118 ? -6.063 2.898 12.363 1.00 89.56 118 GLY A O 1
ATOM 950 N N . ALA A 1 119 ? -4.971 3.392 10.467 1.00 91.62 119 ALA A N 1
ATOM 951 C CA . ALA A 1 119 ? -4.481 2.030 10.254 1.00 91.62 119 ALA A CA 1
ATOM 952 C C . ALA A 1 119 ? -3.567 1.554 11.399 1.00 91.62 119 ALA A C 1
ATOM 954 O O . ALA A 1 119 ? -2.694 2.283 11.876 1.00 91.62 119 ALA A O 1
ATOM 955 N N . GLU A 1 120 ? -3.741 0.306 11.833 1.00 90.06 120 GLU A N 1
ATOM 956 C CA . GLU A 1 120 ? -3.084 -0.225 13.027 1.00 90.06 120 GLU A CA 1
ATOM 957 C C . GLU A 1 120 ? -1.688 -0.775 12.740 1.00 90.06 120 GLU A C 1
ATOM 959 O O . GLU A 1 120 ? -0.816 -0.725 13.617 1.00 90.06 120 GLU A O 1
ATOM 964 N N . ALA A 1 121 ? -1.477 -1.321 11.539 1.00 91.06 121 ALA A N 1
ATOM 965 C CA . ALA A 1 121 ? -0.261 -2.046 11.193 1.00 91.06 121 ALA A CA 1
ATOM 966 C C . ALA A 1 121 ? 0.166 -1.864 9.734 1.00 91.06 121 ALA A C 1
ATOM 968 O O . ALA A 1 121 ? -0.656 -1.863 8.814 1.00 91.06 121 ALA A O 1
ATOM 969 N N . PHE A 1 122 ? 1.483 -1.809 9.540 1.00 93.19 122 PHE A N 1
ATOM 970 C CA . PHE A 1 122 ? 2.143 -1.812 8.243 1.00 93.19 122 PHE A CA 1
ATOM 971 C C . PHE A 1 122 ? 3.211 -2.901 8.194 1.00 93.19 122 PHE A C 1
ATOM 973 O O . PHE A 1 122 ? 4.166 -2.874 8.967 1.00 93.19 122 PHE A O 1
ATOM 980 N N . LEU A 1 123 ? 3.076 -3.853 7.279 1.00 94.31 123 LEU A N 1
ATOM 981 C CA . LEU A 1 123 ? 4.058 -4.921 7.106 1.00 94.31 123 LEU A CA 1
ATOM 982 C C . LEU A 1 123 ? 4.895 -4.696 5.846 1.00 94.31 123 LEU A C 1
ATOM 984 O O . LEU A 1 123 ? 4.369 -4.363 4.782 1.00 94.31 123 LEU A O 1
ATOM 988 N N . SER A 1 124 ? 6.200 -4.905 5.963 1.00 93.44 124 SER A N 1
ATOM 989 C CA . SER A 1 124 ? 7.146 -4.837 4.851 1.00 93.44 124 SER A CA 1
ATOM 990 C C . SER A 1 124 ? 8.113 -6.020 4.835 1.00 93.44 124 SER A C 1
ATOM 992 O O . SER A 1 124 ? 8.251 -6.749 5.815 1.00 93.44 124 SER A O 1
ATOM 994 N N . GLY A 1 125 ? 8.774 -6.213 3.699 1.00 90.56 125 GLY A N 1
ATOM 995 C CA . GLY A 1 125 ? 9.960 -7.054 3.556 1.00 90.56 125 GLY A CA 1
ATOM 996 C C . GLY A 1 125 ? 11.098 -6.217 2.978 1.00 90.56 125 GLY A C 1
ATOM 997 O O . GLY A 1 125 ? 11.317 -5.099 3.444 1.00 90.56 125 GLY A O 1
ATOM 998 N N . HIS A 1 126 ? 11.734 -6.735 1.922 1.00 92.69 126 HIS A N 1
ATOM 999 C CA . HIS A 1 126 ? 12.865 -6.151 1.187 1.00 92.69 126 HIS A CA 1
ATOM 1000 C C . HIS A 1 126 ? 14.149 -6.052 2.004 1.00 92.69 126 HIS A C 1
ATOM 1002 O O . HIS A 1 126 ? 15.164 -6.568 1.573 1.00 92.69 126 HIS A O 1
ATOM 1008 N N . GLU A 1 127 ? 14.091 -5.467 3.194 1.00 86.56 127 GLU A N 1
ATOM 1009 C CA . GLU A 1 127 ? 15.190 -5.559 4.148 1.00 86.56 127 GLU A CA 1
ATOM 1010 C C . GLU A 1 127 ? 15.285 -6.978 4.697 1.00 86.56 127 GLU A C 1
ATOM 1012 O O . GLU A 1 127 ? 14.274 -7.581 5.075 1.00 86.56 127 GLU A O 1
ATOM 1017 N N . HIS A 1 128 ? 16.500 -7.520 4.699 1.00 86.62 128 HIS A N 1
ATOM 1018 C CA . HIS A 1 128 ? 16.784 -8.900 5.089 1.00 86.62 128 HIS A CA 1
ATOM 1019 C C . HIS A 1 128 ? 17.050 -9.052 6.593 1.00 86.62 128 HIS A C 1
ATOM 1021 O O . HIS A 1 128 ? 17.800 -9.925 7.029 1.00 86.62 128 HIS A O 1
ATOM 1027 N N . ASP A 1 129 ? 16.407 -8.212 7.395 1.00 82.19 129 ASP A N 1
ATOM 1028 C CA . ASP A 1 129 ? 16.416 -8.243 8.847 1.00 82.19 129 ASP A CA 1
ATOM 1029 C C . ASP A 1 129 ? 14.988 -8.211 9.421 1.00 82.19 129 ASP A C 1
ATOM 1031 O O . ASP A 1 129 ? 13.975 -8.153 8.711 1.00 82.19 129 ASP A O 1
ATOM 1035 N N . TYR A 1 130 ? 14.903 -8.341 10.745 1.00 85.06 130 TYR A N 1
ATOM 1036 C CA . TYR A 1 130 ? 13.661 -8.167 11.486 1.00 85.06 130 TYR A CA 1
ATOM 1037 C C . TYR A 1 130 ? 13.701 -6.862 12.260 1.00 85.06 130 TYR A C 1
ATOM 1039 O O . TYR A 1 130 ? 14.599 -6.627 13.071 1.00 85.06 130 TYR A O 1
ATOM 1047 N N . GLU A 1 131 ? 12.657 -6.060 12.074 1.00 84.38 131 GLU A N 1
ATOM 1048 C CA . GLU A 1 131 ? 12.483 -4.807 12.788 1.00 84.38 131 GLU A CA 1
ATOM 1049 C C . GLU A 1 131 ? 11.032 -4.632 13.221 1.00 84.38 131 GLU A C 1
ATOM 1051 O O . GLU A 1 131 ? 10.088 -4.962 12.501 1.00 84.38 131 GLU A O 1
ATOM 1056 N N . ARG A 1 132 ? 10.848 -4.042 14.403 1.00 87.06 132 ARG A N 1
ATOM 1057 C CA . ARG A 1 132 ? 9.548 -3.583 14.889 1.00 87.06 132 ARG A CA 1
ATOM 1058 C C . ARG A 1 132 ? 9.706 -2.215 15.524 1.00 87.06 132 ARG A C 1
ATOM 1060 O O . ARG A 1 132 ? 10.338 -2.067 16.570 1.00 87.06 132 ARG A O 1
ATOM 1067 N N . PHE A 1 133 ? 9.067 -1.224 14.923 1.00 83.38 133 PHE A N 1
ATOM 1068 C CA . PHE A 1 133 ? 9.113 0.138 15.427 1.00 83.38 133 PHE A CA 1
ATOM 1069 C C . PHE A 1 133 ? 8.097 0.357 16.552 1.00 83.38 133 PHE A C 1
ATOM 1071 O O . PHE A 1 133 ? 7.022 -0.249 16.598 1.00 83.38 133 PHE A O 1
ATOM 1078 N N . ALA A 1 134 ? 8.417 1.288 17.454 1.00 86.50 134 ALA A N 1
ATOM 1079 C CA . ALA A 1 134 ? 7.374 1.962 18.218 1.00 86.50 134 ALA A CA 1
ATOM 1080 C C . ALA A 1 134 ? 6.414 2.663 17.238 1.00 86.50 134 ALA A C 1
ATOM 1082 O O . ALA A 1 134 ? 6.844 3.013 16.145 1.00 86.50 134 ALA A O 1
ATOM 1083 N N . PRO A 1 135 ? 5.154 2.922 17.610 1.00 85.12 135 PRO A N 1
ATOM 1084 C CA . PRO A 1 135 ? 4.247 3.721 16.795 1.00 85.12 135 PRO A CA 1
ATOM 1085 C C . PRO A 1 135 ? 4.868 4.994 16.200 1.00 85.12 135 PRO A C 1
ATOM 1087 O O . PRO A 1 135 ? 5.389 5.826 16.952 1.00 85.12 135 PRO A O 1
ATOM 1090 N N . LEU A 1 136 ? 4.797 5.151 14.874 1.00 85.19 136 LEU A N 1
ATOM 1091 C CA . LEU A 1 136 ? 5.393 6.270 14.134 1.00 85.19 136 LEU A CA 1
ATOM 1092 C C . LEU A 1 136 ? 4.333 7.102 13.406 1.00 85.19 136 LEU A C 1
ATOM 1094 O O . LEU A 1 136 ? 3.381 6.557 12.854 1.00 85.19 136 LEU A O 1
ATOM 1098 N N . ASP A 1 137 ? 4.534 8.420 13.352 1.00 83.19 137 ASP A N 1
ATOM 1099 C CA . ASP A 1 137 ? 3.812 9.303 12.427 1.00 83.19 137 ASP A CA 1
ATOM 1100 C C . ASP A 1 137 ? 4.378 9.216 10.993 1.00 83.19 137 ASP A C 1
ATOM 1102 O O . ASP A 1 137 ? 5.425 8.614 10.738 1.00 83.19 137 ASP A O 1
ATOM 1106 N N . TYR A 1 138 ? 3.726 9.871 10.026 1.00 82.62 138 TYR A N 1
ATOM 1107 C CA . TYR A 1 138 ? 4.185 9.881 8.625 1.00 82.62 138 TYR A CA 1
ATOM 1108 C C . TYR A 1 138 ? 5.589 10.482 8.376 1.00 82.62 138 TYR A C 1
ATOM 1110 O O . TYR A 1 138 ? 6.169 10.284 7.295 1.00 82.62 138 TYR A O 1
ATOM 1118 N N . MET A 1 139 ? 6.150 11.209 9.350 1.00 84.25 139 MET A N 1
ATOM 1119 C CA . MET A 1 139 ? 7.520 11.730 9.313 1.00 84.25 139 MET A CA 1
ATOM 1120 C C . MET A 1 139 ? 8.544 10.774 9.944 1.00 84.25 139 MET A C 1
ATOM 1122 O O . MET A 1 139 ? 9.739 11.007 9.784 1.00 84.25 139 MET A O 1
ATOM 1126 N N . GLY A 1 140 ? 8.110 9.693 10.598 1.00 82.25 140 GLY A N 1
ATOM 1127 C CA . GLY A 1 140 ? 8.982 8.724 11.270 1.00 82.25 140 GLY A CA 1
ATOM 1128 C C . GLY A 1 140 ? 9.283 9.074 12.724 1.00 82.25 140 GLY A C 1
ATOM 1129 O O . GLY A 1 140 ? 10.235 8.556 13.301 1.00 82.25 140 GLY A O 1
ATOM 1130 N N . ARG A 1 141 ? 8.501 9.971 13.330 1.00 86.56 141 ARG A N 1
ATOM 1131 C CA . ARG A 1 141 ? 8.653 10.360 14.737 1.00 86.56 141 ARG A CA 1
ATOM 1132 C C . ARG A 1 141 ? 7.725 9.515 15.598 1.00 86.56 141 ARG A C 1
ATOM 1134 O O . ARG A 1 141 ? 6.612 9.204 15.179 1.00 86.56 141 ARG A O 1
ATOM 1141 N N . ARG A 1 142 ? 8.151 9.182 16.821 1.00 87.44 142 ARG A N 1
ATOM 1142 C CA . ARG A 1 142 ? 7.305 8.443 17.771 1.00 87.44 142 ARG A CA 1
ATOM 1143 C C . ARG A 1 142 ? 6.005 9.204 18.036 1.00 87.44 142 ARG A C 1
ATOM 1145 O O . ARG A 1 142 ? 6.035 10.377 18.397 1.00 87.44 142 ARG A O 1
ATOM 1152 N N . ASN A 1 143 ? 4.875 8.519 17.906 1.00 81.88 143 ASN A N 1
ATOM 1153 C CA . ASN A 1 143 ? 3.547 9.057 18.179 1.00 81.88 143 ASN A CA 1
ATOM 1154 C C . ASN A 1 143 ? 2.671 7.934 18.730 1.00 81.88 143 ASN A C 1
ATOM 1156 O O . ASN A 1 143 ? 2.423 6.956 18.035 1.00 81.88 143 ASN A O 1
ATOM 1160 N N . SER A 1 144 ? 2.150 8.072 19.951 1.00 81.69 14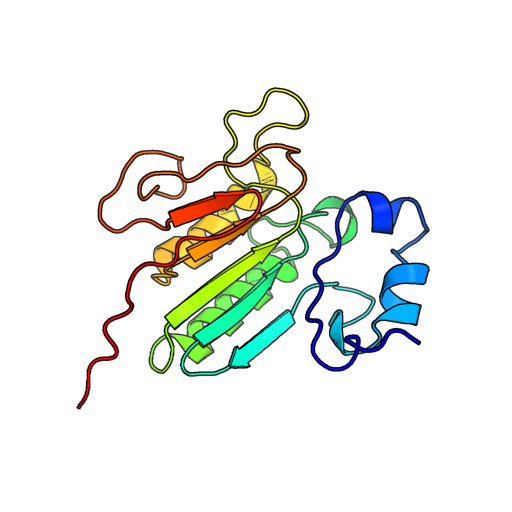4 SER A N 1
ATOM 1161 C CA . SER A 1 144 ? 1.334 7.033 20.597 1.00 81.69 144 SER A CA 1
ATOM 1162 C C . SER A 1 144 ? 0.076 6.646 19.811 1.00 81.69 144 SER A C 1
ATOM 1164 O O . SER A 1 144 ? -0.446 5.556 20.036 1.00 81.69 144 SER A O 1
ATOM 1166 N N . ARG A 1 145 ? -0.371 7.464 18.851 1.00 79.00 145 ARG A N 1
ATOM 1167 C CA . ARG A 1 145 ? -1.488 7.186 17.932 1.00 79.00 145 ARG A CA 1
ATOM 1168 C C . ARG A 1 145 ? -1.066 6.773 16.513 1.00 79.00 145 ARG A C 1
ATOM 1170 O O . ARG A 1 145 ? -1.942 6.467 15.723 1.00 79.00 145 ARG A O 1
ATOM 1177 N N . GLY A 1 146 ? 0.231 6.762 16.198 1.00 74.50 146 GLY A N 1
ATOM 1178 C CA . GLY A 1 146 ? 0.739 6.446 14.857 1.00 74.50 146 GLY A CA 1
ATOM 1179 C C . GLY A 1 146 ? 0.756 4.950 14.521 1.00 74.50 146 GLY A C 1
ATOM 1180 O O . GLY A 1 146 ? 0.535 4.098 15.380 1.00 74.50 146 GLY A O 1
ATOM 1181 N N . MET A 1 147 ? 1.059 4.591 13.284 1.00 82.00 147 MET A N 1
ATOM 1182 C CA . MET A 1 147 ? 1.060 3.188 12.851 1.00 82.00 147 MET A CA 1
ATOM 1183 C C . MET A 1 147 ? 2.308 2.423 13.336 1.00 82.00 147 MET A C 1
ATOM 1185 O O . MET A 1 147 ? 3.398 2.990 13.441 1.00 82.00 147 MET A O 1
ATOM 1189 N N . ILE A 1 148 ? 2.165 1.125 13.637 1.00 83.19 148 ILE A N 1
ATOM 1190 C CA . ILE A 1 148 ? 3.311 0.228 13.875 1.00 83.19 148 ILE A CA 1
ATOM 1191 C C . ILE A 1 148 ? 3.764 -0.340 12.530 1.00 83.19 148 ILE A C 1
ATOM 1193 O O . ILE A 1 148 ? 2.943 -0.899 11.805 1.00 83.19 148 ILE A O 1
ATOM 1197 N N . GLN A 1 149 ? 5.059 -0.235 12.216 1.00 80.25 149 GLN A N 1
ATOM 1198 C CA . GLN A 1 149 ? 5.663 -0.983 11.112 1.00 80.25 149 GLN A CA 1
ATOM 1199 C C . GLN A 1 149 ? 6.529 -2.130 11.618 1.00 80.25 149 GLN A C 1
ATOM 1201 O O . GLN A 1 149 ? 7.299 -1.962 12.570 1.00 80.25 149 GLN A O 1
ATOM 1206 N N . SER A 1 150 ? 6.421 -3.259 10.919 1.00 77.31 150 SER A N 1
ATOM 1207 C CA . SER A 1 150 ? 7.326 -4.394 11.051 1.00 77.31 150 SER A CA 1
ATOM 1208 C C . SER A 1 150 ? 7.877 -4.827 9.696 1.00 77.31 150 SER A C 1
ATOM 1210 O O . SER A 1 150 ? 7.119 -4.947 8.731 1.00 77.31 150 SER A O 1
ATOM 1212 N N . SER A 1 151 ? 9.177 -5.107 9.651 1.00 72.00 151 SER A N 1
ATOM 1213 C CA . SER A 1 151 ? 9.833 -5.814 8.547 1.00 72.00 151 SER A CA 1
ATOM 1214 C C . SER A 1 151 ? 9.989 -7.282 8.955 1.00 72.00 151 SER A C 1
ATOM 1216 O O . SER A 1 151 ? 10.390 -7.521 10.087 1.00 72.00 151 SER A O 1
ATOM 1218 N N . SER A 1 152 ? 9.599 -8.227 8.088 1.00 62.06 152 SER A N 1
ATOM 1219 C CA . SER A 1 152 ? 9.681 -9.699 8.275 1.00 62.06 152 SER A CA 1
ATOM 1220 C C . SER A 1 152 ? 8.796 -10.379 9.366 1.00 62.06 152 SER A C 1
ATOM 1222 O O . SER A 1 152 ? 9.075 -11.512 9.739 1.00 62.06 152 SER A O 1
ATOM 1224 N N . GLU A 1 153 ? 7.646 -9.762 9.732 1.00 42.22 153 GLU A N 1
ATOM 1225 C CA . GLU A 1 153 ? 6.546 -10.214 10.659 1.00 42.22 153 GLU A CA 1
ATOM 1226 C C . GLU A 1 153 ? 6.810 -10.051 12.176 1.00 42.22 153 GLU A C 1
ATOM 1228 O O . GLU A 1 153 ? 7.887 -10.371 12.634 1.00 42.22 153 GLU A O 1
ATOM 1233 N N . SER A 1 154 ? 5.914 -9.671 13.105 1.00 40.19 154 SER A N 1
ATOM 1234 C CA . SER A 1 154 ? 4.492 -9.295 13.150 1.00 40.19 154 SER A CA 1
ATOM 1235 C C . SER A 1 154 ? 4.261 -8.406 14.392 1.00 40.19 154 SER A C 1
ATOM 1237 O O . SER A 1 154 ? 4.752 -8.700 15.483 1.00 40.19 154 SER A O 1
ATOM 1239 N N . ALA A 1 155 ? 3.494 -7.320 14.256 1.00 38.88 155 ALA A N 1
ATOM 1240 C CA . ALA A 1 155 ? 2.897 -6.615 15.391 1.00 38.88 155 ALA A CA 1
ATOM 1241 C C . ALA A 1 155 ? 1.789 -5.669 14.927 1.00 38.88 155 ALA A C 1
ATOM 1243 O O . ALA A 1 155 ? 2.051 -4.547 14.499 1.00 38.88 155 ALA A O 1
ATOM 1244 N N . ALA A 1 156 ? 0.543 -6.108 15.059 1.00 46.97 156 ALA A N 1
ATOM 1245 C CA . ALA A 1 156 ? -0.604 -5.217 14.993 1.00 46.97 156 ALA A CA 1
ATOM 1246 C C . ALA A 1 156 ? -0.982 -4.769 16.407 1.00 46.97 156 ALA A C 1
ATOM 1248 O O . ALA A 1 156 ? -0.825 -5.524 17.371 1.00 46.97 156 ALA A O 1
ATOM 1249 N N . ARG A 1 157 ? -1.478 -3.539 16.553 1.00 53.22 157 ARG A N 1
ATOM 1250 C CA . ARG A 1 157 ? -2.181 -3.171 17.786 1.00 53.22 157 ARG A CA 1
ATOM 1251 C C . ARG A 1 157 ? -3.508 -3.915 17.858 1.00 53.22 157 ARG A C 1
ATOM 1253 O O . ARG A 1 157 ? -4.119 -4.197 16.830 1.00 53.22 157 ARG A O 1
ATOM 1260 N N . THR A 1 158 ? -3.986 -4.150 19.076 1.00 50.47 158 THR A N 1
ATOM 1261 C CA . THR A 1 158 ? -5.377 -4.537 19.300 1.00 50.47 158 THR A CA 1
ATOM 1262 C C . THR A 1 158 ? -6.271 -3.377 1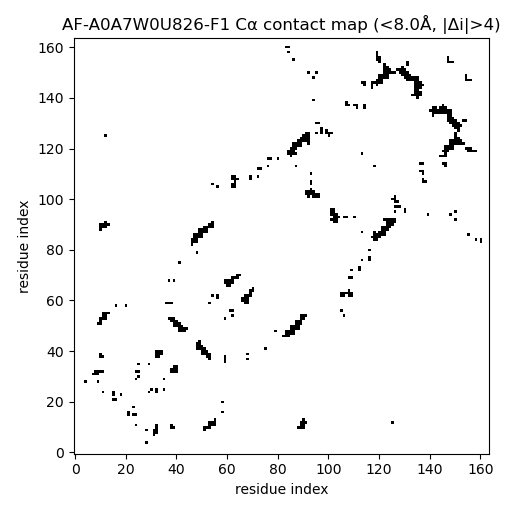8.882 1.00 50.47 158 THR A C 1
ATOM 1264 O O . THR A 1 158 ? -6.248 -2.306 19.486 1.00 50.47 158 THR A O 1
ATOM 1267 N N . CYS A 1 159 ? -7.033 -3.595 17.826 1.00 62.12 159 CYS A N 1
ATOM 1268 C CA . CYS A 1 159 ? -8.101 -2.715 17.403 1.00 62.12 159 CYS A CA 1
ATOM 1269 C C . CYS A 1 159 ? -9.296 -2.927 18.338 1.00 62.12 159 CYS A C 1
ATOM 1271 O O . CYS A 1 159 ? -9.760 -4.053 18.522 1.00 62.12 159 CYS A O 1
ATOM 1273 N N . ALA A 1 160 ? -9.761 -1.855 18.976 1.00 52.78 160 ALA A N 1
ATOM 1274 C CA . ALA A 1 160 ? -11.015 -1.885 19.707 1.00 52.78 160 ALA A CA 1
ATOM 1275 C C . ALA A 1 160 ? -12.141 -1.769 18.678 1.00 52.78 160 ALA A C 1
ATOM 1277 O O . ALA A 1 160 ? -12.470 -0.668 18.239 1.00 52.78 160 ALA A O 1
ATOM 1278 N N . THR A 1 161 ? -12.725 -2.895 18.268 1.00 50.41 161 THR A N 1
ATOM 1279 C CA . THR A 1 161 ? -14.039 -2.846 17.634 1.00 50.41 161 THR A CA 1
ATOM 1280 C C . THR A 1 161 ? -14.995 -2.306 18.691 1.00 50.41 161 THR A C 1
ATOM 1282 O O . THR A 1 161 ? -15.223 -2.932 19.726 1.00 50.41 161 THR A O 1
ATOM 1285 N N . GLY A 1 162 ? -15.485 -1.083 18.495 1.00 42.84 162 GLY A N 1
ATOM 1286 C CA . GLY A 1 162 ? -16.571 -0.563 19.311 1.00 42.84 162 GLY A CA 1
ATOM 1287 C C . GLY A 1 162 ? -17.777 -1.465 19.094 1.00 42.84 162 GLY A C 1
ATOM 1288 O O . GLY A 1 162 ? -18.447 -1.350 18.073 1.00 42.84 162 GLY A O 1
ATOM 1289 N N . ALA A 1 163 ? -18.014 -2.396 20.017 1.00 33.75 163 ALA A N 1
ATOM 1290 C CA . ALA A 1 163 ? -19.311 -3.031 20.140 1.00 33.75 163 ALA A CA 1
ATOM 1291 C C . ALA A 1 163 ? -20.323 -1.905 20.388 1.00 33.75 163 ALA A C 1
ATOM 1293 O O . ALA A 1 163 ? -20.172 -1.133 21.339 1.00 33.75 163 ALA A O 1
ATOM 1294 N N . SER A 1 164 ? -21.279 -1.777 19.470 1.00 36.56 164 SER A N 1
ATOM 1295 C CA . SER A 1 164 ? -22.529 -1.056 19.724 1.00 36.56 164 SER A CA 1
ATOM 1296 C C . SER A 1 164 ? -23.537 -2.026 20.314 1.00 36.56 164 SER A C 1
ATOM 1298 O O . SER A 1 164 ? -23.430 -3.232 19.988 1.00 36.56 164 SER A O 1
#

Mean predicted aligned error: 5.79 Å

Solvent-accessible surface area (backbone atoms only — not comparable to full-atom values): 9246 Å² total; per-residue (Å²): 133,68,95,56,60,92,73,56,75,62,51,49,49,71,76,45,54,79,36,79,82,21,48,67,55,41,67,74,50,36,77,56,32,27,51,79,85,53,35,39,46,71,52,77,57,97,61,28,38,38,34,36,38,46,58,56,26,85,82,43,64,35,33,40,88,87,12,64,55,33,53,48,50,54,54,51,50,65,75,44,69,85,78,39,45,35,38,38,34,31,20,58,23,62,71,56,90,57,88,87,72,43,50,37,70,64,42,40,51,48,45,35,53,38,44,78,67,62,28,38,21,37,40,19,32,80,48,97,55,78,48,74,52,71,30,23,39,69,87,70,45,83,30,98,83,29,26,20,44,20,25,67,74,85,61,66,62,88,69,81,76,78,81,125

Sequence (164 aa):
MGRFRSITRPTPGNHEYETSGAAGYFRYFGSRAGSRSRGYYSFNFGGWHIVSLNSNCGEVGGCGPGSRQHRWLAADLYRHRRDACTLAYTHHPRFSSGNEHGSRRELRYLWKLLDDSGAEAFLSGHEHDYERFAPLDYMGRRNSRGMIQSSSESAARTCATGAS